Protein AF-A0A8S3JXL1-F1 (afdb_monomer_lite)

Secondary structure (DSSP, 8-state):
--BTTBTT-EEEEEEEESS-BTTTTB-S-EEEEEEEEEGGGTEEEEEEEEEESS-EEEEEEETTEEEEEETTEEEEEE--SSS-EEEEEEE-S-SSSHHHHHHH--

Foldseek 3Di:
DAAPVGRVWDKDKDWAFAPFDVVVTDGQAIKIWIWTAPPPNPDTHTQEIDTGRATFPDWDDDPRWIFTDGQQKTWTWGDDRHHTDTDDIDGHPDRPPPVVVRVVVD

Structure (mmCIF, N/CA/C/O backbone):
data_AF-A0A8S3JXL1-F1
#
_entry.id   AF-A0A8S3JXL1-F1
#
loop_
_atom_site.group_PDB
_atom_site.id
_atom_site.type_symbol
_atom_site.label_atom_id
_atom_site.label_alt_id
_atom_site.label_comp_id
_atom_site.label_asym_id
_atom_site.label_entity_id
_atom_site.label_seq_id
_atom_site.pdbx_PDB_ins_code
_atom_site.Cartn_x
_atom_site.Cartn_y
_atom_site.Cartn_z
_atom_site.occupancy
_atom_site.B_iso_or_equiv
_atom_site.auth_seq_id
_atom_site.auth_comp_id
_atom_site.auth_asym_id
_atom_site.auth_atom_id
_atom_site.pdbx_PDB_model_num
ATOM 1 N N . MET A 1 1 ? -9.765 -3.726 4.688 1.00 91.69 1 MET A N 1
ATOM 2 C CA . MET A 1 1 ? -9.092 -4.626 5.651 1.00 91.69 1 MET A CA 1
ATOM 3 C C . MET A 1 1 ? -8.988 -3.968 7.021 1.00 91.69 1 MET A C 1
ATOM 5 O O . MET A 1 1 ? -8.965 -2.744 7.081 1.00 91.69 1 MET A O 1
ATOM 9 N N . ARG A 1 2 ? -8.927 -4.752 8.102 1.00 94.50 2 ARG A N 1
ATOM 10 C CA . ARG A 1 2 ? -8.771 -4.257 9.482 1.00 94.50 2 ARG A CA 1
ATOM 11 C C . ARG A 1 2 ? -7.376 -4.601 10.001 1.00 94.50 2 ARG A C 1
ATOM 13 O O . ARG A 1 2 ? -6.857 -5.663 9.660 1.00 94.50 2 ARG A O 1
ATOM 20 N N . PHE A 1 3 ? -6.784 -3.701 10.781 1.00 95.69 3 PHE A N 1
ATOM 21 C CA . PHE A 1 3 ? -5.494 -3.929 11.434 1.00 95.69 3 PHE A CA 1
ATOM 22 C C . PHE A 1 3 ? -5.697 -4.178 12.927 1.00 95.69 3 PHE A C 1
ATOM 24 O O . PHE A 1 3 ? -6.524 -3.502 13.533 1.00 95.69 3 PHE A O 1
ATOM 31 N N . ASP A 1 4 ? -4.904 -5.056 13.540 1.00 95.38 4 ASP A N 1
ATOM 32 C CA . ASP A 1 4 ? -5.036 -5.364 14.978 1.00 95.38 4 ASP A CA 1
ATOM 33 C C . ASP A 1 4 ? -4.794 -4.141 15.871 1.00 95.38 4 ASP A C 1
ATOM 35 O O . ASP A 1 4 ? -5.408 -3.993 16.923 1.00 95.38 4 ASP A O 1
ATOM 39 N N . THR A 1 5 ? -3.944 -3.211 15.431 1.00 93.56 5 THR A N 1
ATOM 40 C CA . THR A 1 5 ? -3.688 -1.948 16.142 1.00 93.56 5 THR A CA 1
ATOM 41 C C . THR A 1 5 ? -4.837 -0.948 16.051 1.00 93.56 5 THR A C 1
ATOM 43 O O . THR A 1 5 ? -4.879 -0.003 16.838 1.00 93.56 5 THR A O 1
ATOM 46 N N . ARG A 1 6 ? -5.760 -1.121 15.096 1.00 93.75 6 ARG A N 1
ATOM 47 C CA . ARG A 1 6 ? -6.945 -0.272 14.888 1.00 93.75 6 ARG A CA 1
ATOM 48 C C . ARG A 1 6 ? -8.144 -1.132 14.446 1.00 93.75 6 ARG A C 1
ATOM 50 O O . ARG A 1 6 ? -8.576 -1.026 13.298 1.00 93.75 6 ARG A O 1
ATOM 57 N N . PRO A 1 7 ? -8.691 -1.989 15.329 1.00 92.25 7 PRO A N 1
ATOM 58 C CA . PRO A 1 7 ? -9.662 -3.019 14.946 1.00 92.25 7 PRO A CA 1
ATOM 59 C C . PRO A 1 7 ? -11.057 -2.467 14.613 1.00 92.25 7 PRO A C 1
ATOM 61 O O . PRO A 1 7 ? -11.817 -3.120 13.900 1.00 92.25 7 PRO A O 1
ATOM 64 N N . ALA A 1 8 ? -11.395 -1.268 15.102 1.00 94.00 8 ALA A N 1
ATOM 65 C CA . ALA A 1 8 ? -12.656 -0.588 14.797 1.00 94.00 8 ALA A CA 1
ATOM 66 C C . ALA A 1 8 ? -12.682 0.022 13.384 1.00 94.00 8 ALA A C 1
ATOM 68 O O . ALA A 1 8 ? -13.749 0.234 12.812 1.00 94.00 8 ALA A O 1
ATOM 69 N N . ASP A 1 9 ? -11.507 0.281 12.811 1.00 95.06 9 ASP A N 1
ATOM 70 C CA . ASP A 1 9 ? -11.360 1.013 11.562 1.00 95.06 9 ASP A CA 1
ATOM 71 C C . ASP A 1 9 ? -11.202 0.064 10.371 1.00 95.06 9 ASP A C 1
ATOM 73 O O . ASP A 1 9 ? -10.460 -0.922 10.416 1.00 95.06 9 ASP A O 1
ATOM 77 N N . THR A 1 10 ? -11.858 0.394 9.258 1.00 95.81 10 THR A N 1
ATOM 78 C CA . THR A 1 10 ? -11.688 -0.330 7.993 1.00 95.81 10 THR A CA 1
ATOM 79 C C . THR A 1 10 ? -10.847 0.497 7.034 1.00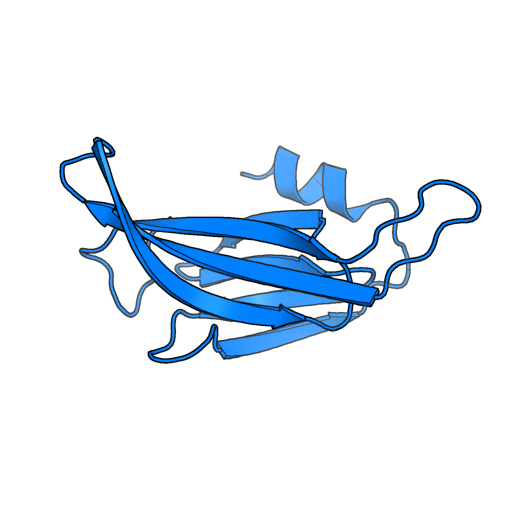 95.81 10 THR A C 1
ATOM 81 O O . THR A 1 10 ? -11.196 1.621 6.693 1.00 95.81 10 THR A O 1
ATOM 84 N N . PHE A 1 11 ? -9.742 -0.074 6.565 1.00 97.06 11 PHE A N 1
ATOM 85 C CA . PHE A 1 11 ? -8.815 0.587 5.652 1.00 97.06 11 PHE A CA 1
ATOM 86 C C . PHE A 1 11 ? -8.899 0.019 4.239 1.00 97.06 11 PHE A C 1
ATOM 88 O O . PHE A 1 11 ? -9.006 -1.197 4.051 1.00 97.06 11 PHE A O 1
ATOM 95 N N . LEU A 1 12 ? -8.764 0.895 3.250 1.00 97.00 12 LEU A N 1
ATOM 96 C CA . LEU A 1 12 ? -8.545 0.553 1.852 1.00 97.00 12 LEU A CA 1
ATOM 97 C C . LEU A 1 12 ? -7.077 0.820 1.509 1.00 97.00 12 LEU A C 1
ATOM 99 O O . LEU A 1 12 ? -6.575 1.931 1.696 1.00 97.00 12 LEU A O 1
ATOM 103 N N . LEU A 1 13 ? -6.390 -0.208 1.014 1.00 97.69 13 LEU A N 1
ATOM 104 C CA . LEU A 1 13 ? -5.028 -0.092 0.506 1.00 97.69 13 LEU A CA 1
ATOM 105 C C . LEU A 1 13 ? -5.042 -0.162 -1.017 1.00 97.69 13 LEU A C 1
ATOM 107 O O . LEU A 1 13 ? -5.676 -1.049 -1.582 1.00 97.69 13 LEU A O 1
ATOM 111 N N . VAL A 1 14 ? -4.314 0.743 -1.669 1.00 97.19 14 VAL A N 1
ATOM 112 C CA . VAL A 1 14 ? -4.209 0.792 -3.133 1.00 97.19 14 VAL A CA 1
ATOM 113 C C . VAL A 1 14 ? -2.740 0.785 -3.530 1.00 97.19 14 VAL A C 1
ATOM 115 O O . VAL A 1 14 ? -1.986 1.688 -3.164 1.00 97.19 14 VAL A O 1
ATOM 118 N N . GLY A 1 15 ? -2.332 -0.248 -4.266 1.00 96.62 15 GLY A N 1
ATOM 119 C CA . GLY A 1 15 ? -1.008 -0.335 -4.872 1.00 96.62 15 GLY A CA 1
ATOM 120 C C . GLY A 1 15 ? -0.954 0.455 -6.178 1.00 96.62 15 GLY A C 1
ATOM 121 O O . GLY A 1 15 ? -1.813 0.289 -7.037 1.00 96.62 15 GLY A O 1
ATOM 122 N N . VAL A 1 16 ? 0.050 1.315 -6.327 1.00 96.19 16 VAL A N 1
ATOM 123 C CA . VAL A 1 16 ? 0.245 2.176 -7.499 1.00 96.19 16 VAL A CA 1
ATOM 124 C C . VAL A 1 16 ? 1.654 1.970 -8.042 1.00 96.19 16 VAL A C 1
ATOM 126 O O . VAL A 1 16 ? 2.626 1.999 -7.285 1.00 96.19 16 VAL A O 1
ATOM 129 N N . ALA A 1 17 ? 1.770 1.774 -9.353 1.00 95.56 17 ALA A N 1
ATOM 130 C CA . ALA A 1 17 ? 3.045 1.771 -10.065 1.00 95.56 17 ALA A CA 1
ATOM 131 C C . ALA A 1 17 ? 3.393 3.189 -10.533 1.00 95.56 17 ALA A C 1
ATOM 133 O O . ALA A 1 17 ? 2.508 3.937 -10.947 1.00 95.56 17 ALA A O 1
ATOM 134 N N . ARG A 1 18 ? 4.678 3.550 -10.498 1.00 93.88 18 ARG A N 1
ATOM 135 C CA . ARG A 1 18 ? 5.163 4.840 -10.995 1.00 93.88 18 ARG A CA 1
ATOM 136 C C . ARG A 1 18 ? 5.935 4.657 -12.300 1.00 93.88 18 ARG A C 1
ATOM 138 O O . ARG A 1 18 ? 6.901 3.895 -12.329 1.00 93.88 18 ARG A O 1
ATOM 145 N N . ASP A 1 19 ? 5.522 5.391 -13.334 1.00 92.38 19 ASP A N 1
ATOM 146 C CA . ASP A 1 19 ? 6.188 5.459 -14.644 1.00 92.38 19 ASP A CA 1
ATOM 147 C C . ASP A 1 19 ? 6.441 4.068 -15.255 1.00 92.38 19 ASP A C 1
ATOM 149 O O . ASP A 1 19 ? 7.533 3.751 -15.719 1.00 92.38 19 ASP A O 1
ATOM 153 N N . LEU A 1 20 ? 5.423 3.203 -15.183 1.00 91.69 20 LEU A N 1
ATOM 154 C CA . LEU A 1 20 ? 5.490 1.837 -15.693 1.00 91.69 20 LEU A CA 1
ATOM 155 C C . LEU A 1 20 ? 5.477 1.830 -17.226 1.00 91.69 20 LEU A C 1
ATOM 157 O O . LEU A 1 20 ? 4.468 2.156 -17.848 1.00 91.69 20 LEU A O 1
ATOM 161 N N . VAL A 1 21 ? 6.567 1.351 -17.818 1.00 94.38 21 VAL A N 1
ATOM 162 C CA . VAL A 1 21 ? 6.647 0.939 -19.222 1.00 94.38 21 VAL A CA 1
ATOM 163 C C . VAL A 1 21 ? 6.533 -0.579 -19.278 1.00 94.38 21 VAL A C 1
ATOM 165 O O . VAL A 1 21 ? 7.207 -1.292 -18.534 1.00 94.38 21 VAL A O 1
ATOM 168 N N . LEU A 1 22 ? 5.664 -1.095 -20.147 1.00 89.38 22 LEU A N 1
ATOM 169 C CA . LEU A 1 22 ? 5.405 -2.535 -20.242 1.00 89.38 22 LEU A CA 1
ATOM 170 C C . LEU A 1 22 ? 6.463 -3.275 -21.070 1.00 89.38 22 LEU A C 1
ATOM 172 O O . LEU A 1 22 ? 6.832 -4.393 -20.714 1.00 89.38 22 LEU A O 1
ATOM 176 N N . SER A 1 23 ? 6.961 -2.663 -22.148 1.00 90.50 23 SER A N 1
ATOM 177 C CA . SER A 1 23 ? 7.930 -3.280 -23.057 1.00 90.50 23 SER A CA 1
ATOM 178 C C . SER A 1 23 ? 8.863 -2.233 -23.688 1.00 90.50 23 SER A C 1
ATOM 180 O O . SER A 1 23 ? 8.359 -1.336 -24.365 1.00 90.50 23 SER A O 1
ATOM 182 N N . PRO A 1 24 ? 10.196 -2.335 -23.497 1.00 88.81 24 PRO A N 1
ATOM 183 C CA . PRO A 1 24 ? 10.854 -3.163 -22.481 1.00 88.81 24 PRO A CA 1
ATOM 184 C C . PRO A 1 24 ? 10.392 -2.751 -21.075 1.00 88.81 24 PRO A C 1
ATOM 186 O O . PRO A 1 24 ? 10.142 -1.575 -20.814 1.00 88.81 24 PRO A O 1
ATOM 189 N N . ARG A 1 25 ? 10.236 -3.720 -20.165 1.00 88.19 25 ARG A N 1
ATOM 190 C CA . ARG A 1 25 ? 9.655 -3.453 -18.841 1.00 88.19 25 ARG A CA 1
ATOM 191 C C . ARG A 1 25 ? 10.566 -2.545 -18.010 1.00 88.19 25 ARG A C 1
ATOM 193 O O . ARG A 1 25 ? 11.666 -2.959 -17.652 1.00 88.19 25 ARG A O 1
ATOM 200 N N . SER A 1 26 ? 10.088 -1.361 -17.639 1.00 91.25 26 SER A N 1
ATOM 201 C CA . SER A 1 26 ? 10.788 -0.421 -16.752 1.00 91.25 26 SER A CA 1
ATOM 202 C C . SER A 1 26 ? 9.799 0.315 -15.839 1.00 91.25 26 SER A C 1
ATOM 204 O O . SER A 1 26 ? 8.606 0.368 -16.125 1.00 91.25 26 SER A O 1
ATOM 206 N N . HIS A 1 27 ? 10.261 0.808 -14.688 1.00 92.50 27 HIS A N 1
ATOM 207 C CA . HIS A 1 27 ? 9.450 1.584 -13.741 1.00 92.50 27 HIS A CA 1
ATOM 208 C C . HIS A 1 27 ? 10.338 2.378 -12.778 1.00 92.50 27 HIS A C 1
ATOM 210 O O . HIS A 1 27 ? 11.464 1.968 -12.500 1.00 92.50 27 HIS A O 1
ATOM 216 N N . LEU A 1 28 ? 9.806 3.448 -12.178 1.00 92.31 28 LEU A N 1
ATOM 217 C CA . LEU A 1 28 ? 10.485 4.218 -11.121 1.00 92.31 28 LEU A CA 1
ATOM 218 C C . LEU A 1 28 ? 10.112 3.775 -9.692 1.00 92.31 28 LEU A C 1
ATOM 220 O O . LEU A 1 28 ? 10.431 4.463 -8.723 1.00 92.31 28 LEU A O 1
ATOM 224 N N . GLY A 1 29 ? 9.428 2.635 -9.556 1.00 92.31 29 GLY A N 1
ATOM 225 C CA . GLY A 1 29 ? 9.035 2.041 -8.276 1.00 92.31 29 GLY A CA 1
ATOM 226 C C . GLY A 1 29 ? 7.522 2.055 -8.079 1.00 92.31 29 GLY A C 1
ATOM 227 O O . GLY A 1 29 ? 6.754 2.058 -9.046 1.00 92.31 29 GLY A O 1
ATOM 228 N N . GLY A 1 30 ? 7.082 2.049 -6.823 1.00 95.38 30 GLY A N 1
ATOM 229 C CA . GLY A 1 30 ? 5.663 2.022 -6.497 1.00 95.38 30 GLY A CA 1
ATOM 230 C C . GLY A 1 30 ? 5.306 2.773 -5.224 1.00 95.38 30 GLY A C 1
ATOM 231 O O . GLY A 1 30 ? 6.155 3.262 -4.477 1.00 95.38 30 GLY A O 1
ATOM 232 N N . MET A 1 31 ? 4.009 2.875 -4.970 1.00 97.25 31 MET A N 1
ATOM 233 C CA . MET A 1 31 ? 3.463 3.458 -3.752 1.00 97.25 31 MET A CA 1
ATOM 234 C C . MET A 1 31 ? 2.271 2.642 -3.275 1.00 97.25 31 MET A C 1
ATOM 236 O O . MET A 1 31 ? 1.519 2.097 -4.076 1.00 97.25 31 MET A O 1
ATOM 240 N N . ILE A 1 32 ? 2.076 2.597 -1.964 1.00 98.00 32 ILE A N 1
ATOM 241 C CA . ILE A 1 32 ? 0.870 2.053 -1.346 1.00 98.00 32 ILE A CA 1
ATOM 242 C C . ILE A 1 32 ? 0.129 3.214 -0.698 1.00 98.00 32 ILE A C 1
ATOM 244 O O . ILE A 1 32 ? 0.622 3.824 0.258 1.00 98.00 32 ILE A O 1
ATOM 248 N N . TYR A 1 33 ? -1.043 3.528 -1.228 1.00 98.12 33 TYR A N 1
ATOM 249 C CA . TYR A 1 33 ? -1.960 4.492 -0.642 1.00 98.12 33 TYR A CA 1
ATOM 250 C C . TYR A 1 33 ? -2.799 3.810 0.427 1.00 98.12 33 TYR A C 1
ATOM 252 O O . TYR A 1 33 ? -3.219 2.667 0.258 1.00 98.12 33 TYR A O 1
ATOM 260 N N . CYS A 1 34 ? -3.038 4.520 1.523 1.00 97.94 34 CYS A N 1
ATOM 261 C CA . CYS A 1 34 ? -3.895 4.069 2.602 1.00 97.94 34 CYS A CA 1
ATOM 262 C C . CYS A 1 34 ? -5.011 5.087 2.819 1.00 97.94 34 CYS A C 1
ATOM 264 O O . CYS A 1 34 ? -4.747 6.270 3.056 1.00 97.94 34 CYS A O 1
ATOM 266 N N . PHE A 1 35 ? -6.244 4.601 2.750 1.00 98.00 35 PHE A N 1
ATOM 267 C CA . PHE A 1 35 ? -7.453 5.357 3.028 1.00 98.00 35 PHE A CA 1
ATOM 268 C C . PHE A 1 35 ? -8.204 4.707 4.185 1.00 98.00 35 PHE A C 1
ATOM 270 O O . PHE A 1 35 ? -8.240 3.481 4.299 1.00 98.00 35 PHE A O 1
ATOM 277 N N . LEU A 1 36 ? -8.818 5.529 5.024 1.00 97.31 36 LEU A N 1
ATOM 278 C CA . LEU A 1 36 ? -9.833 5.103 5.973 1.00 97.31 36 LEU A CA 1
ATOM 279 C C . LEU A 1 36 ? -11.189 5.131 5.269 1.00 97.31 36 LEU A C 1
ATOM 281 O O . LEU A 1 36 ? -11.544 6.127 4.638 1.00 97.31 36 LEU A O 1
ATOM 285 N N . VAL A 1 37 ? -11.922 4.030 5.370 1.00 97.00 37 VAL A N 1
ATOM 286 C CA . VAL A 1 37 ? -13.273 3.899 4.833 1.00 97.00 37 VAL A CA 1
ATOM 287 C C . VAL A 1 37 ? -14.247 4.410 5.887 1.00 97.00 37 VAL A C 1
ATOM 289 O O . VAL A 1 37 ? -14.294 3.884 6.998 1.00 97.00 37 VAL A O 1
ATOM 292 N N . LEU A 1 38 ? -14.995 5.450 5.539 1.00 95.69 38 LEU A N 1
ATOM 293 C CA . LEU A 1 38 ? -16.005 6.084 6.381 1.00 95.69 38 LEU A CA 1
ATOM 294 C C . LEU A 1 38 ? -17.399 5.792 5.825 1.00 95.69 38 LEU A C 1
ATOM 296 O O . LEU A 1 38 ? -17.528 5.391 4.667 1.00 95.69 38 LEU A O 1
ATOM 300 N N . GLU A 1 39 ? -18.426 6.009 6.652 1.00 93.44 39 GLU A N 1
ATOM 301 C CA . GLU A 1 39 ? -19.837 5.966 6.226 1.00 93.44 39 GLU A CA 1
ATOM 302 C C . GLU A 1 39 ? -20.149 4.689 5.418 1.00 93.44 39 GLU A C 1
ATOM 304 O O . GLU A 1 39 ? -20.702 4.732 4.329 1.00 93.44 39 GLU A O 1
ATOM 309 N N . ASN A 1 40 ? -19.693 3.532 5.918 1.00 88.44 40 ASN A N 1
ATOM 310 C CA . ASN A 1 40 ? -19.882 2.217 5.290 1.00 88.44 40 ASN A CA 1
ATOM 311 C C . ASN A 1 40 ? -19.429 2.095 3.819 1.00 88.44 40 ASN A C 1
ATOM 313 O O . ASN A 1 40 ? -19.905 1.217 3.105 1.00 88.44 40 ASN A O 1
ATOM 317 N N . GLY A 1 41 ? -18.469 2.910 3.373 1.00 90.88 41 GLY A N 1
ATOM 318 C CA . GLY A 1 41 ? -17.937 2.848 2.006 1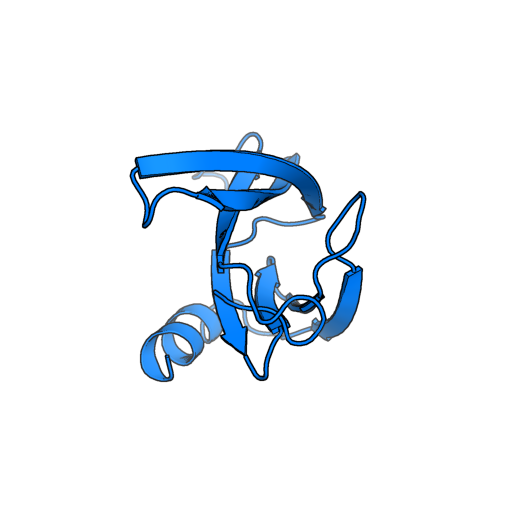.00 90.88 41 GLY A CA 1
ATOM 319 C C . GLY A 1 41 ? -18.244 4.068 1.149 1.00 90.88 41 GLY A C 1
ATOM 320 O O . GLY A 1 41 ? -17.673 4.188 0.070 1.00 90.88 41 GLY A O 1
ATOM 321 N N . GLU A 1 42 ? -19.083 4.989 1.623 1.00 94.44 42 GLU A N 1
ATOM 322 C CA . GLU A 1 42 ? -19.472 6.180 0.861 1.00 94.44 42 GLU A CA 1
ATOM 323 C C . GLU A 1 42 ? -18.352 7.222 0.774 1.00 94.44 42 GLU A C 1
ATOM 325 O O . GLU A 1 42 ? -18.288 8.000 -0.181 1.00 94.44 42 GLU A O 1
ATOM 330 N N . ARG A 1 43 ? -17.437 7.236 1.753 1.00 96.00 43 ARG A N 1
ATOM 331 C CA . ARG A 1 43 ? -16.335 8.202 1.806 1.00 96.00 43 ARG A CA 1
ATOM 332 C C . ARG A 1 43 ? -14.995 7.545 2.090 1.00 96.00 43 ARG A C 1
ATOM 334 O O . ARG A 1 43 ? -14.867 6.654 2.929 1.00 96.00 43 ARG A O 1
ATOM 341 N N . LEU A 1 44 ? -13.967 8.056 1.417 1.00 97.50 44 LEU A N 1
ATOM 342 C CA . LEU A 1 44 ? -12.575 7.665 1.615 1.00 97.50 44 LEU A CA 1
ATOM 343 C C . LEU A 1 44 ? -11.785 8.847 2.169 1.00 97.50 44 LEU A C 1
ATOM 345 O O . LEU A 1 44 ? -11.621 9.868 1.503 1.00 97.50 44 LEU A O 1
ATOM 349 N N . HIS A 1 45 ? -11.255 8.695 3.379 1.00 97.38 45 HIS A N 1
ATOM 350 C CA . HIS A 1 45 ? -10.363 9.677 3.978 1.00 97.38 45 HIS A CA 1
ATOM 351 C C . HIS A 1 45 ? -8.907 9.258 3.770 1.00 97.38 45 HIS A C 1
ATOM 353 O O . HIS A 1 45 ? -8.475 8.210 4.250 1.00 97.38 45 HIS A O 1
ATOM 359 N N . PHE A 1 46 ? -8.139 10.059 3.031 1.00 97.69 46 PHE A N 1
ATOM 360 C CA . PHE A 1 46 ? -6.723 9.786 2.792 1.00 97.69 46 PHE A CA 1
ATOM 361 C C . PHE A 1 46 ? -5.915 9.894 4.089 1.00 97.69 46 PHE A C 1
ATOM 363 O O . PHE A 1 46 ? -5.957 10.918 4.762 1.00 97.69 46 PHE A O 1
ATOM 370 N N . ILE A 1 47 ? -5.144 8.851 4.407 1.00 97.25 47 ILE A N 1
ATOM 371 C CA . ILE A 1 47 ? -4.301 8.812 5.609 1.00 97.25 47 ILE A CA 1
ATOM 372 C C . ILE A 1 47 ? -2.855 9.135 5.252 1.00 97.25 47 ILE A C 1
ATOM 374 O O . ILE A 1 47 ? -2.278 10.105 5.737 1.00 97.25 47 ILE A O 1
ATOM 378 N N . HIS A 1 48 ? -2.243 8.301 4.414 1.00 98.12 48 HIS A N 1
ATOM 379 C CA . HIS A 1 48 ? -0.866 8.488 3.978 1.00 98.12 48 HIS A CA 1
ATOM 380 C C . HIS A 1 48 ? -0.553 7.647 2.740 1.00 98.12 48 HIS A C 1
ATOM 382 O O . HIS A 1 48 ? -1.228 6.659 2.436 1.00 98.12 48 HIS A O 1
ATOM 388 N N . ARG A 1 49 ? 0.570 7.960 2.090 1.00 97.56 49 ARG A N 1
ATOM 389 C CA . ARG A 1 49 ? 1.189 7.115 1.062 1.00 97.56 49 ARG A CA 1
ATOM 390 C C . ARG A 1 49 ? 2.530 6.579 1.551 1.00 97.56 49 ARG A C 1
ATOM 392 O O . ARG A 1 49 ? 3.298 7.302 2.180 1.00 97.56 49 ARG A O 1
ATOM 399 N N . THR A 1 50 ? 2.823 5.324 1.237 1.00 98.12 50 THR A N 1
ATOM 400 C CA . THR A 1 50 ? 4.111 4.686 1.535 1.00 98.12 50 THR A CA 1
ATOM 401 C C . THR A 1 50 ? 4.818 4.381 0.229 1.00 98.12 50 THR A C 1
ATOM 403 O O . THR A 1 50 ? 4.318 3.583 -0.557 1.00 98.12 50 THR A O 1
ATOM 406 N N . VAL A 1 51 ? 5.960 5.020 -0.013 1.00 97.00 51 VAL A N 1
ATOM 407 C CA . VAL A 1 51 ? 6.795 4.727 -1.185 1.00 97.00 51 VAL A CA 1
ATOM 408 C C . VAL A 1 51 ? 7.481 3.376 -0.988 1.00 97.00 51 VAL A C 1
ATOM 410 O O . VAL A 1 51 ? 7.927 3.062 0.118 1.00 97.00 51 VAL A O 1
ATOM 413 N N . VAL A 1 52 ? 7.531 2.578 -2.051 1.00 95.44 52 VAL A N 1
ATOM 414 C CA . VAL A 1 52 ? 8.159 1.256 -2.088 1.00 95.44 52 VAL A CA 1
ATOM 415 C C . VAL A 1 52 ? 9.075 1.127 -3.307 1.00 95.44 52 VAL A C 1
ATOM 417 O O . VAL A 1 52 ? 8.874 1.782 -4.328 1.00 95.44 52 VAL A O 1
ATOM 420 N N . ASP A 1 53 ? 10.092 0.278 -3.172 1.00 91.69 53 ASP A N 1
ATOM 421 C CA . ASP A 1 53 ? 11.212 0.182 -4.121 1.00 91.69 53 ASP A CA 1
ATOM 422 C C . ASP A 1 53 ? 10.805 -0.448 -5.467 1.00 91.69 53 ASP A C 1
ATOM 424 O O . ASP A 1 53 ? 11.303 -0.065 -6.521 1.00 91.69 53 ASP A O 1
ATOM 428 N N . GLU A 1 54 ? 9.859 -1.391 -5.439 1.00 93.31 54 GLU A N 1
ATOM 429 C CA . GLU A 1 54 ? 9.264 -2.020 -6.622 1.00 93.31 54 GLU A CA 1
ATOM 430 C C . GLU A 1 54 ? 7.738 -1.858 -6.619 1.00 93.31 54 GLU A C 1
ATOM 432 O O . GLU A 1 54 ? 7.141 -1.336 -5.678 1.00 93.31 54 GLU A O 1
ATOM 437 N N . ILE A 1 55 ? 7.086 -2.305 -7.690 1.00 93.00 55 ILE A N 1
ATOM 438 C CA . ILE A 1 55 ? 5.636 -2.198 -7.845 1.00 93.00 55 ILE A CA 1
ATOM 439 C C . ILE A 1 55 ? 4.931 -3.154 -6.865 1.00 93.00 55 ILE A C 1
ATOM 441 O O . ILE A 1 55 ? 5.231 -4.354 -6.878 1.00 93.00 55 ILE A O 1
ATOM 445 N N . PRO A 1 56 ? 3.980 -2.666 -6.044 1.00 94.31 56 PRO A N 1
ATOM 446 C CA . PRO A 1 56 ? 3.102 -3.528 -5.265 1.00 94.31 56 PRO A CA 1
ATOM 447 C C . PRO A 1 56 ? 2.104 -4.215 -6.208 1.00 94.31 56 PRO A C 1
ATOM 449 O O . PRO A 1 56 ? 1.233 -3.560 -6.774 1.00 94.31 56 PRO A O 1
ATOM 452 N N . THR A 1 57 ? 2.251 -5.522 -6.412 1.00 91.19 57 THR A N 1
ATOM 453 C CA . THR A 1 57 ? 1.447 -6.299 -7.375 1.00 91.19 57 THR A CA 1
ATOM 454 C C . THR A 1 57 ? 0.296 -7.061 -6.731 1.00 91.19 57 THR A C 1
ATOM 456 O O . THR A 1 57 ? -0.655 -7.412 -7.422 1.00 91.19 57 THR A O 1
ATOM 459 N N . ALA A 1 58 ? 0.364 -7.313 -5.424 1.00 91.31 58 ALA A N 1
ATOM 460 C CA . ALA A 1 58 ? -0.675 -8.005 -4.670 1.00 91.31 58 ALA A CA 1
ATOM 461 C C . ALA A 1 58 ? -0.761 -7.438 -3.253 1.00 91.31 58 ALA A C 1
ATOM 463 O O . ALA A 1 58 ? 0.269 -7.139 -2.647 1.00 91.31 58 ALA A O 1
ATOM 464 N N . ILE A 1 59 ? -1.976 -7.310 -2.721 1.00 94.19 59 ILE A N 1
ATOM 465 C CA . ILE A 1 59 ? -2.249 -6.891 -1.343 1.00 94.19 59 ILE A CA 1
ATOM 466 C C . ILE A 1 59 ? -3.362 -7.789 -0.811 1.00 94.19 59 ILE A C 1
ATOM 468 O O . ILE A 1 59 ? -4.426 -7.854 -1.420 1.00 94.19 59 ILE A O 1
ATOM 472 N N . CYS A 1 60 ? -3.148 -8.438 0.330 1.00 93.31 60 CYS A N 1
ATOM 473 C CA . CYS A 1 60 ? -4.199 -9.176 1.022 1.00 93.31 60 CYS A CA 1
ATOM 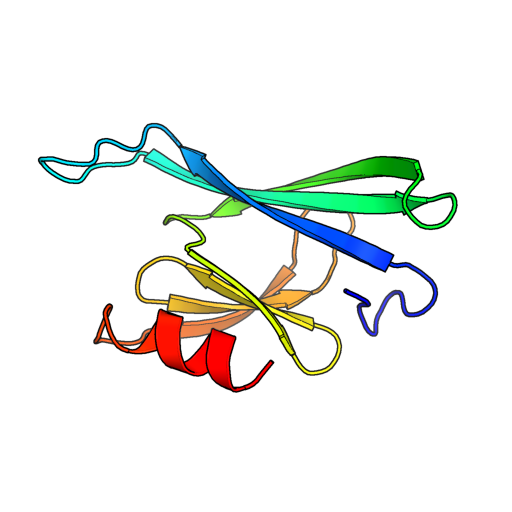474 C C . CYS A 1 60 ? -4.125 -8.983 2.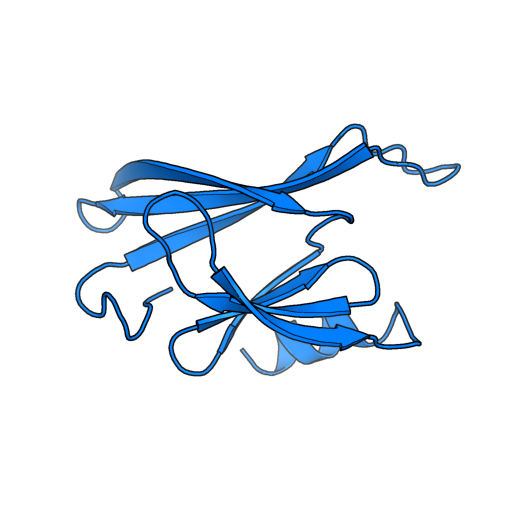548 1.00 93.31 60 CYS A C 1
ATOM 476 O O . CYS A 1 60 ? -3.062 -8.663 3.097 1.00 93.31 60 CYS A O 1
ATOM 478 N N . PRO A 1 61 ? -5.253 -9.134 3.262 1.00 93.50 61 PRO A N 1
ATOM 479 C CA . PRO A 1 61 ? -5.244 -9.230 4.714 1.00 93.50 61 PRO A CA 1
ATOM 480 C C . PRO A 1 61 ? -4.577 -10.533 5.170 1.00 93.50 61 PRO A C 1
ATOM 482 O O . PRO A 1 61 ? -4.867 -11.609 4.663 1.00 93.50 61 PRO A O 1
ATOM 485 N N . PHE A 1 62 ? -3.704 -10.443 6.169 1.00 93.00 62 PHE A N 1
ATOM 486 C CA . PHE A 1 62 ? -3.022 -11.589 6.762 1.00 93.00 62 PHE A CA 1
ATOM 487 C C . PHE A 1 62 ? -2.770 -11.334 8.247 1.00 93.00 62 PHE A C 1
ATOM 489 O O . PHE A 1 62 ? -1.969 -10.466 8.595 1.00 93.00 62 PHE A O 1
ATOM 496 N N . MET A 1 63 ? -3.446 -12.087 9.123 1.00 92.00 63 MET A N 1
ATOM 497 C CA . MET A 1 63 ? -3.269 -12.029 10.586 1.00 92.00 63 MET A CA 1
ATOM 498 C C . MET A 1 63 ? -3.227 -10.587 11.129 1.00 92.00 63 MET A C 1
ATOM 500 O O . MET A 1 63 ? -2.192 -10.145 11.640 1.00 92.00 63 MET A O 1
ATOM 504 N N . GLY A 1 64 ? -4.303 -9.824 10.897 1.00 93.12 64 GLY A N 1
ATOM 505 C CA . GLY A 1 64 ? -4.429 -8.450 11.404 1.00 93.12 64 GLY A CA 1
ATOM 506 C C . GLY A 1 64 ? -3.472 -7.429 10.782 1.00 93.12 64 GLY A C 1
ATOM 507 O O . GLY A 1 64 ? -3.309 -6.319 11.292 1.00 93.12 64 GLY A O 1
ATOM 508 N N . ARG A 1 65 ? -2.793 -7.800 9.693 1.00 96.12 65 ARG A N 1
ATOM 509 C CA . ARG A 1 65 ? -1.780 -7.008 8.986 1.00 96.12 65 ARG A CA 1
ATOM 510 C C . ARG A 1 65 ? -1.986 -7.111 7.479 1.00 96.12 65 ARG A C 1
ATOM 512 O O . ARG A 1 65 ? -2.791 -7.906 7.003 1.00 96.12 65 ARG A O 1
ATOM 519 N N . ALA A 1 66 ? -1.272 -6.287 6.722 1.00 95.94 66 ALA A N 1
ATOM 520 C CA . ALA A 1 66 ? -1.290 -6.316 5.265 1.00 95.94 66 ALA A CA 1
ATOM 521 C C . ALA A 1 66 ? -0.113 -7.131 4.745 1.00 95.94 66 ALA A C 1
ATOM 523 O O . ALA A 1 66 ? 1.041 -6.773 4.973 1.00 95.94 66 ALA A O 1
ATOM 524 N N . LEU A 1 67 ? -0.400 -8.203 4.021 1.00 95.38 67 LEU A N 1
ATOM 525 C CA . LEU A 1 67 ? 0.593 -8.933 3.259 1.00 95.38 67 LEU A CA 1
ATOM 526 C C . LEU A 1 67 ? 0.639 -8.354 1.847 1.00 95.38 67 LEU A C 1
ATOM 528 O O . LEU A 1 67 ? -0.379 -8.279 1.162 1.00 95.38 67 LEU A O 1
ATOM 532 N N . VAL A 1 68 ? 1.816 -7.903 1.426 1.00 94.88 68 VAL A N 1
ATOM 533 C CA . VAL A 1 68 ? 1.996 -7.199 0.157 1.00 94.88 68 VAL A CA 1
ATOM 534 C C . VAL A 1 68 ? 3.131 -7.830 -0.635 1.00 94.88 68 VAL A C 1
ATOM 536 O O . VAL A 1 68 ? 4.264 -7.921 -0.157 1.00 94.88 68 VAL A O 1
ATOM 539 N N . GLY A 1 69 ? 2.827 -8.228 -1.867 1.00 93.50 69 GLY A N 1
ATOM 540 C CA . GLY A 1 69 ? 3.828 -8.589 -2.862 1.00 93.50 69 GLY A CA 1
ATOM 541 C C . GLY A 1 69 ? 4.399 -7.325 -3.494 1.00 93.50 69 GLY A C 1
ATOM 542 O O . GLY A 1 69 ? 3.665 -6.565 -4.121 1.00 93.50 69 GLY A O 1
ATOM 543 N N . VAL A 1 70 ? 5.697 -7.092 -3.318 1.00 93.00 70 VAL A N 1
ATOM 544 C CA . VAL A 1 70 ? 6.431 -5.951 -3.877 1.00 93.00 70 VAL A CA 1
ATOM 545 C C . VAL A 1 70 ? 7.599 -6.502 -4.686 1.00 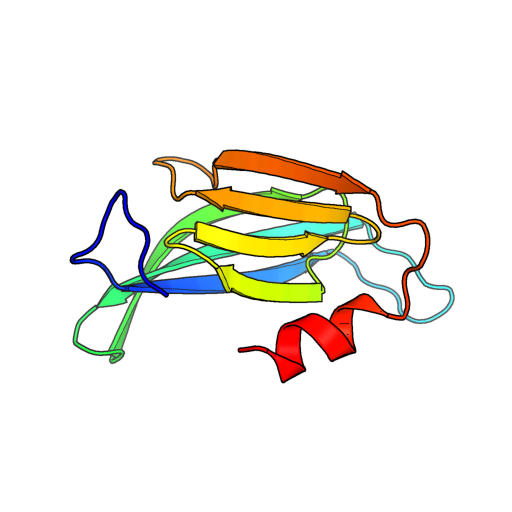93.00 70 VAL A C 1
ATOM 547 O O . VAL A 1 70 ? 8.607 -6.923 -4.118 1.00 93.00 70 VAL A O 1
ATOM 550 N N . GLY A 1 71 ? 7.460 -6.538 -6.011 1.00 88.88 71 GLY A N 1
ATOM 551 C CA . GLY A 1 71 ? 8.491 -7.118 -6.872 1.00 88.88 71 GLY A CA 1
ATOM 552 C C . GLY A 1 71 ? 8.724 -8.609 -6.614 1.00 88.88 71 GLY A C 1
ATOM 553 O O . GLY A 1 71 ? 7.800 -9.415 -6.691 1.00 88.88 71 GLY A O 1
ATOM 554 N N . SER A 1 72 ? 9.968 -8.980 -6.297 1.00 88.25 72 SER A N 1
ATOM 555 C CA . SER A 1 72 ? 10.353 -10.327 -5.837 1.00 88.25 72 SER A CA 1
ATOM 556 C C . SER A 1 72 ? 10.374 -10.478 -4.308 1.00 88.25 72 SER A C 1
ATOM 558 O O . SER A 1 72 ? 10.969 -11.421 -3.791 1.00 88.25 72 SER A O 1
ATOM 560 N N . SER A 1 73 ? 9.773 -9.550 -3.565 1.00 90.12 73 SER A N 1
ATOM 561 C CA . SER A 1 73 ? 9.690 -9.606 -2.105 1.00 90.12 73 SER A CA 1
ATOM 562 C C . SER A 1 73 ? 8.248 -9.745 -1.635 1.00 90.12 73 SER A C 1
ATOM 564 O O . SER A 1 73 ? 7.344 -9.075 -2.130 1.00 90.12 73 SER A O 1
ATOM 566 N N . LEU A 1 74 ? 8.053 -10.552 -0.599 1.00 92.19 74 LEU A N 1
ATOM 567 C CA . LEU A 1 74 ? 6.838 -10.585 0.195 1.00 92.19 74 LEU A CA 1
ATOM 568 C C . LEU A 1 74 ? 7.047 -9.799 1.486 1.00 92.19 74 LEU A C 1
ATOM 570 O O . LEU A 1 74 ? 7.984 -10.074 2.231 1.00 92.19 74 LEU A O 1
ATOM 574 N N . ARG A 1 75 ? 6.188 -8.819 1.763 1.00 94.38 75 ARG A N 1
ATOM 575 C CA . ARG A 1 75 ? 6.337 -7.909 2.903 1.00 94.38 75 ARG A CA 1
ATOM 576 C C . ARG A 1 75 ? 5.074 -7.896 3.754 1.00 94.38 75 ARG A C 1
ATOM 578 O O . ARG A 1 75 ? 3.975 -7.778 3.224 1.00 94.38 75 ARG A O 1
ATOM 585 N N . ILE A 1 76 ? 5.236 -7.975 5.074 1.00 95.81 76 ILE A N 1
ATOM 586 C CA . ILE A 1 76 ? 4.143 -7.757 6.030 1.00 95.81 76 ILE A CA 1
ATOM 587 C C . ILE A 1 76 ? 4.217 -6.315 6.518 1.00 95.81 76 ILE A C 1
ATOM 589 O O . ILE A 1 76 ? 5.253 -5.867 7.020 1.00 95.81 76 ILE A O 1
ATOM 593 N N . TYR A 1 77 ? 3.101 -5.611 6.402 1.00 96.94 77 TYR A N 1
ATOM 594 C CA . TYR A 1 77 ? 2.930 -4.228 6.798 1.00 96.94 77 TYR A CA 1
ATOM 595 C C . TYR A 1 77 ? 1.879 -4.088 7.892 1.00 96.94 77 TYR A C 1
ATOM 597 O O . TYR A 1 77 ? 0.838 -4.740 7.881 1.00 96.94 77 TYR A O 1
ATOM 605 N N . GLU A 1 78 ? 2.139 -3.171 8.811 1.00 97.06 78 GLU A N 1
ATOM 606 C CA . GLU A 1 78 ? 1.179 -2.706 9.807 1.00 97.06 78 GLU A CA 1
ATOM 607 C C . GLU A 1 78 ? 0.850 -1.228 9.566 1.00 97.06 78 GLU A C 1
ATOM 609 O O . GLU A 1 78 ? 1.669 -0.487 9.009 1.00 97.06 78 GLU A O 1
ATOM 614 N N . ILE A 1 79 ? -0.342 -0.789 9.976 1.00 97.12 79 ILE A N 1
ATOM 615 C CA . ILE A 1 79 ? -0.731 0.618 9.892 1.00 97.12 79 ILE A CA 1
ATOM 616 C C . ILE A 1 79 ? 0.141 1.479 10.815 1.00 97.12 79 ILE A C 1
ATOM 618 O O . ILE A 1 79 ? 0.378 1.150 11.975 1.00 97.12 79 ILE A O 1
ATOM 622 N N . GLY A 1 80 ? 0.635 2.598 10.290 1.00 95.75 80 GLY A N 1
ATOM 623 C CA . GLY A 1 80 ? 1.370 3.598 11.056 1.00 95.75 80 GLY A CA 1
ATOM 624 C C . GLY A 1 80 ? 0.753 4.980 10.877 1.00 95.75 80 GLY A C 1
ATOM 625 O O . GLY A 1 80 ? -0.136 5.183 10.059 1.00 95.75 80 GLY A O 1
ATOM 626 N N . LYS A 1 81 ? 1.228 5.966 11.644 1.00 93.88 81 LYS A N 1
ATOM 627 C CA . LYS A 1 81 ? 0.666 7.330 11.584 1.00 93.88 81 LYS A CA 1
ATOM 628 C C . LYS A 1 81 ? 1.021 8.074 10.290 1.00 93.88 81 LYS A C 1
ATOM 630 O O . LYS A 1 81 ? 0.213 8.837 9.787 1.00 93.88 81 LYS A O 1
ATOM 635 N N . LYS A 1 82 ? 2.240 7.877 9.769 1.00 96.69 82 LYS A N 1
ATOM 636 C CA . LYS A 1 82 ? 2.768 8.596 8.586 1.00 96.69 82 LYS A CA 1
ATOM 637 C C . LYS A 1 82 ? 3.034 7.698 7.376 1.00 96.69 82 LYS A C 1
ATOM 639 O O . LYS A 1 82 ? 3.163 8.201 6.267 1.00 96.69 82 LYS A O 1
ATOM 644 N N . LYS A 1 83 ? 3.200 6.396 7.600 1.00 97.81 83 LYS A N 1
ATOM 645 C CA . LYS A 1 83 ? 3.478 5.376 6.584 1.00 97.81 83 LYS A CA 1
ATOM 646 C C . LYS A 1 83 ? 3.161 3.997 7.152 1.00 97.81 83 LYS A C 1
ATOM 648 O O . LYS A 1 83 ? 3.141 3.833 8.373 1.00 97.81 83 LYS A O 1
ATOM 653 N N . LEU A 1 84 ? 3.017 3.009 6.275 1.00 97.75 84 LEU A N 1
ATOM 654 C CA . LEU A 1 84 ? 2.976 1.606 6.668 1.00 97.75 84 LEU A CA 1
ATOM 655 C C . LEU A 1 84 ? 4.328 1.185 7.256 1.00 97.75 84 LEU A C 1
ATOM 657 O O . LEU A 1 84 ? 5.394 1.516 6.728 1.00 97.75 84 LEU A O 1
ATOM 661 N N . LEU A 1 85 ? 4.282 0.439 8.354 1.00 97.38 85 LEU A N 1
ATOM 662 C CA . LEU A 1 85 ? 5.460 -0.067 9.045 1.00 97.38 85 LEU A CA 1
ATOM 663 C C . LEU A 1 85 ? 5.772 -1.470 8.533 1.00 97.38 85 LEU A C 1
ATOM 665 O O . LEU A 1 85 ? 5.002 -2.401 8.763 1.00 97.38 85 LEU A O 1
ATOM 669 N N . LYS A 1 86 ? 6.901 -1.622 7.836 1.00 96.50 86 LYS A N 1
ATOM 670 C CA . LYS A 1 86 ? 7.390 -2.928 7.376 1.00 96.50 86 LYS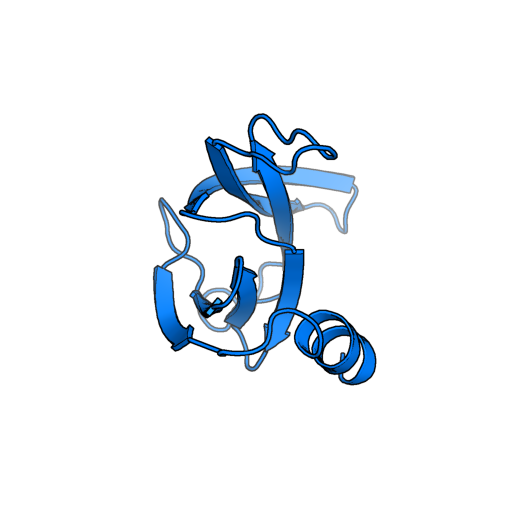 A CA 1
ATOM 671 C C . LYS A 1 86 ? 7.847 -3.748 8.587 1.00 96.50 86 LYS A C 1
ATOM 673 O O . LYS A 1 86 ? 8.775 -3.333 9.275 1.00 96.50 86 LYS A O 1
ATOM 678 N N . LYS A 1 87 ? 7.195 -4.883 8.849 1.00 95.75 87 LYS A N 1
ATOM 679 C CA . LYS A 1 87 ? 7.495 -5.778 9.984 1.00 95.75 87 LYS A CA 1
ATOM 680 C C . LYS A 1 87 ? 8.368 -6.956 9.594 1.00 95.75 87 LYS A C 1
ATOM 682 O O . LYS A 1 87 ? 9.258 -7.331 10.343 1.00 95.75 87 LYS A O 1
ATOM 687 N N . CYS A 1 88 ? 8.098 -7.529 8.428 1.00 93.38 88 CYS A N 1
ATOM 688 C CA . CYS A 1 88 ? 8.832 -8.663 7.892 1.00 93.38 88 CYS A CA 1
ATOM 689 C C . CYS A 1 88 ? 8.982 -8.488 6.381 1.00 93.38 88 CYS A C 1
ATOM 691 O O . CYS A 1 88 ? 8.124 -7.886 5.729 1.00 93.38 88 CYS A O 1
ATOM 693 N N . GLU A 1 89 ? 10.074 -9.010 5.841 1.00 92.81 89 GLU A N 1
ATOM 694 C CA . GLU A 1 89 ? 10.319 -9.115 4.412 1.00 92.81 89 GLU A CA 1
ATOM 695 C C . GLU A 1 89 ? 10.959 -10.469 4.123 1.00 92.81 89 GLU A C 1
ATOM 697 O O . GLU A 1 89 ? 11.949 -10.834 4.751 1.00 92.81 89 GLU A O 1
ATOM 702 N N . ASN A 1 90 ? 10.406 -11.189 3.154 1.00 90.44 90 ASN A N 1
ATOM 703 C CA . ASN A 1 90 ? 10.986 -12.407 2.620 1.00 90.44 90 ASN A CA 1
ATOM 704 C C . ASN A 1 90 ? 11.249 -12.221 1.124 1.00 90.44 90 ASN A C 1
ATOM 706 O O . ASN A 1 90 ? 10.340 -11.863 0.373 1.00 90.44 90 ASN A O 1
ATOM 710 N N . LYS A 1 91 ? 12.488 -12.448 0.688 1.00 87.00 91 LYS A N 1
ATOM 711 C CA . LYS A 1 91 ? 12.858 -12.369 -0.727 1.00 87.00 91 LYS A CA 1
ATOM 712 C C . LYS A 1 91 ? 12.593 -13.720 -1.374 1.00 87.00 91 LYS A C 1
ATOM 714 O O . LYS A 1 91 ? 13.189 -14.721 -0.994 1.00 87.00 91 LYS A O 1
ATOM 719 N N . VAL A 1 92 ? 11.715 -13.737 -2.366 1.00 79.19 92 VAL A N 1
ATOM 720 C CA . VAL A 1 92 ? 11.340 -14.944 -3.098 1.00 79.19 92 VAL A CA 1
ATOM 721 C C . VAL A 1 92 ? 12.038 -14.908 -4.452 1.00 79.19 92 VAL A C 1
ATOM 723 O O . VAL A 1 92 ? 11.840 -13.998 -5.251 1.00 79.19 92 VAL A O 1
ATOM 726 N N . SER A 1 93 ? 12.862 -15.911 -4.732 1.00 62.56 93 SER A N 1
ATOM 727 C CA . SER A 1 93 ? 13.665 -15.996 -5.959 1.00 62.56 93 SER A CA 1
ATOM 728 C C . SER A 1 93 ? 12.829 -16.149 -7.240 1.00 62.56 93 SER A C 1
ATOM 730 O O . SER A 1 93 ? 13.324 -15.874 -8.329 1.00 62.56 93 SER A O 1
ATOM 732 N N . SER A 1 94 ? 11.547 -16.519 -7.136 1.00 62.19 94 SER A N 1
ATOM 733 C CA . SER A 1 94 ? 10.663 -16.742 -8.287 1.00 62.19 94 SER A CA 1
ATOM 734 C C . SER A 1 94 ? 9.504 -15.744 -8.362 1.00 62.19 94 SER A C 1
ATOM 736 O O . SER A 1 94 ? 8.569 -15.791 -7.568 1.00 62.19 94 SER A O 1
ATOM 738 N N . LYS A 1 95 ? 9.512 -14.888 -9.394 1.00 57.72 95 LYS A N 1
ATOM 739 C CA . LYS A 1 95 ? 8.513 -13.820 -9.616 1.00 57.72 95 LYS A CA 1
ATOM 740 C C . LYS A 1 95 ? 7.111 -14.315 -10.029 1.00 57.72 95 LYS A C 1
ATOM 742 O O . LYS A 1 95 ? 6.164 -13.540 -9.976 1.00 57.72 95 LYS A O 1
ATOM 747 N N . ARG A 1 96 ? 6.965 -15.575 -10.472 1.00 51.97 96 ARG A N 1
ATOM 748 C CA . ARG A 1 96 ? 5.732 -16.087 -11.118 1.00 51.97 96 ARG A CA 1
ATOM 749 C C . ARG A 1 96 ? 4.730 -16.783 -10.193 1.00 51.97 96 ARG A C 1
ATOM 751 O O . ARG A 1 96 ? 3.547 -16.773 -10.502 1.00 51.97 96 ARG A O 1
ATOM 758 N N . TYR A 1 97 ? 5.157 -17.348 -9.067 1.00 48.75 97 TYR A N 1
ATOM 759 C CA . TYR A 1 97 ? 4.278 -18.193 -8.238 1.00 48.75 97 TYR A CA 1
ATOM 760 C C . TYR A 1 97 ? 3.446 -17.414 -7.207 1.00 48.75 97 TYR A C 1
ATOM 762 O O . TYR A 1 97 ? 2.576 -17.983 -6.555 1.00 48.75 97 TYR A O 1
ATOM 770 N N . PHE A 1 98 ? 3.693 -16.109 -7.056 1.00 52.19 98 PHE A N 1
ATOM 771 C CA . PHE A 1 98 ? 3.162 -15.345 -5.929 1.00 52.19 98 PHE A CA 1
ATOM 772 C C . PHE A 1 98 ? 1.737 -14.809 -6.146 1.00 52.19 98 PHE A C 1
ATOM 774 O O . PHE A 1 98 ? 0.920 -14.851 -5.231 1.00 52.19 98 PHE A O 1
ATOM 781 N N . LEU A 1 99 ? 1.409 -14.365 -7.366 1.00 52.94 99 LEU A N 1
ATOM 782 C CA . LEU A 1 99 ? 0.069 -13.852 -7.694 1.00 52.94 99 LEU A CA 1
ATOM 783 C C . LEU A 1 99 ? -1.016 -14.934 -7.578 1.00 52.94 99 LEU A C 1
ATOM 785 O O . LEU A 1 99 ? -2.104 -14.638 -7.096 1.00 52.94 99 LEU A O 1
ATOM 789 N N . LEU A 1 100 ? -0.717 -16.186 -7.953 1.00 47.59 100 LEU A N 1
ATOM 790 C CA . LEU A 1 100 ? -1.686 -17.279 -7.828 1.00 47.59 100 LEU A CA 1
ATOM 791 C C . LEU A 1 100 ? -1.939 -17.662 -6.364 1.00 47.59 100 LEU A C 1
ATOM 793 O O . LEU A 1 100 ? -3.089 -17.780 -5.963 1.00 47.59 100 LEU A O 1
ATOM 797 N N . HIS A 1 101 ? -0.902 -17.824 -5.539 1.00 49.81 101 HIS A N 1
ATOM 798 C CA . HIS A 1 101 ? -1.104 -18.366 -4.189 1.00 49.81 101 HIS A CA 1
ATOM 799 C C . HIS A 1 101 ? -1.760 -17.374 -3.217 1.00 49.81 101 HIS A C 1
ATOM 801 O O . HIS A 1 101 ? -2.497 -17.793 -2.329 1.00 49.81 101 HIS A O 1
ATOM 807 N N . VAL A 1 102 ? -1.522 -16.068 -3.383 1.00 49.84 102 VAL A N 1
ATOM 808 C CA . VAL A 1 102 ? -2.096 -15.035 -2.502 1.00 49.84 102 VAL A CA 1
ATOM 809 C C . VAL A 1 102 ? -3.563 -14.746 -2.823 1.00 49.84 102 VAL A C 1
ATOM 811 O O . VAL A 1 102 ? -4.327 -14.467 -1.905 1.00 49.84 102 VAL A O 1
ATOM 814 N N . CYS A 1 103 ? -3.976 -14.857 -4.091 1.00 42.03 103 CYS A N 1
ATOM 815 C CA . CYS A 1 103 ? -5.385 -14.735 -4.477 1.00 42.03 103 CYS A CA 1
ATOM 816 C C . CYS A 1 103 ? -6.202 -16.013 -4.222 1.00 42.03 103 CYS A C 1
ATOM 818 O O . CYS A 1 103 ? -7.402 -15.902 -4.025 1.00 42.03 103 CYS A O 1
ATOM 820 N N . ILE A 1 104 ? -5.593 -17.207 -4.225 1.00 43.22 104 ILE A N 1
ATOM 821 C CA . ILE A 1 104 ? -6.322 -18.477 -4.016 1.00 43.22 104 ILE A CA 1
ATOM 822 C C . ILE A 1 104 ? -6.629 -18.746 -2.530 1.00 43.22 104 ILE A C 1
ATOM 824 O O . ILE A 1 104 ? -7.583 -19.451 -2.224 1.00 43.22 104 ILE A O 1
ATOM 828 N N . PHE A 1 105 ? -5.841 -18.194 -1.602 1.00 40.16 105 PHE A N 1
ATOM 829 C CA . PHE A 1 105 ? -6.005 -18.418 -0.157 1.00 40.16 105 PHE A CA 1
ATOM 830 C C . PHE A 1 105 ? -6.712 -17.278 0.597 1.00 40.16 105 PHE A C 1
ATOM 832 O O . PHE A 1 105 ? -6.761 -17.325 1.827 1.00 40.16 105 PHE A O 1
ATOM 839 N N . CYS A 1 106 ? -7.228 -16.260 -0.100 1.00 44.94 106 CYS A N 1
ATOM 840 C CA . CYS A 1 106 ? -7.941 -15.137 0.514 1.00 44.94 106 CYS A CA 1
ATOM 841 C C . CYS A 1 106 ? -9.419 -15.111 0.124 1.00 44.94 106 CYS A C 1
ATOM 843 O O . CYS A 1 106 ? -9.721 -15.440 -1.042 1.00 44.94 106 CYS A O 1
#

pLDDT: mean 88.44, std 15.31, range [40.16, 98.12]

Organism: NCBI:txid392030

InterPro domains:
  IPR004871 RSE1/DDB1/CPSF1, C-terminal [PF03178] (7-94)
  IPR015943 WD40/YVTN repeat-like-containing domain superfamily [G3DSA:2.130.10.10] (1-103)

Sequence (106 aa):
MRFDTRPADTFLLVGVARDLVLSPRSHLGGMIYCFLVLENGERLHFIHRTVVDEIPTAICPFMGRALVGVGSSLRIYEIGKKKLLKKCENKVSSKRYFLLHVCIFC

Radius of gyration: 14.08 Å; chains: 1; bounding box: 34×28×39 Å